Protein AF-A0A7S2W0C0-F1 (afdb_monomer)

Secondary structure (DSSP, 8-state):
-----------------------------------EE-GGG--TTEEEETTEEEE-TT---TTGGGGGGGTTSB-HHHHHHH-TTTTSGGGGGGSEEEEEESS---S--SS-HHHH--

Sequence (118 aa):
MAPNADQVRLRHRLNGIQGEVDEDEHNNDAAEHSVVRTVKELRDTEVAIEGVIYDIAEFDHPGGGNIFLFGGNDVTVQYRMIHPHHVSNRHLEKMKRVGKLSTYKSQYKFDTEFERDM

pLDDT: mean 76.08, std 21.0, range [31.75, 96.19]

Structure (mmCIF, N/CA/C/O backbone):
data_AF-A0A7S2W0C0-F1
#
_entry.id   AF-A0A7S2W0C0-F1
#
loop_
_atom_site.group_PDB
_atom_site.id
_atom_site.type_symbol
_atom_site.label_atom_id
_atom_site.label_alt_id
_atom_site.label_comp_id
_atom_site.label_asym_id
_atom_site.label_entity_id
_atom_site.label_seq_id
_atom_site.pdbx_PDB_ins_code
_atom_site.Cartn_x
_atom_site.Cartn_y
_atom_site.Cartn_z
_atom_site.occupancy
_atom_site.B_iso_or_equiv
_atom_site.auth_seq_id
_atom_site.auth_comp_id
_atom_site.auth_asym_id
_atom_site.auth_atom_id
_atom_site.pdbx_PDB_model_num
ATOM 1 N N . MET A 1 1 ? 19.560 -15.894 -58.106 1.00 43.66 1 MET A N 1
ATOM 2 C CA . MET A 1 1 ? 20.132 -15.412 -56.831 1.00 43.66 1 MET A CA 1
ATOM 3 C C . MET A 1 1 ? 20.688 -14.022 -57.075 1.00 43.66 1 MET A C 1
ATOM 5 O O . MET A 1 1 ? 21.575 -13.898 -57.907 1.00 43.66 1 MET A O 1
ATOM 9 N N . ALA A 1 2 ? 20.125 -13.000 -56.430 1.00 42.38 2 ALA A N 1
ATOM 10 C CA . ALA A 1 2 ? 20.616 -11.625 -56.486 1.00 42.38 2 ALA A CA 1
ATOM 11 C C . ALA A 1 2 ? 20.844 -11.127 -55.044 1.00 42.38 2 ALA A C 1
ATOM 13 O O . ALA A 1 2 ? 20.005 -11.418 -54.186 1.00 42.38 2 ALA A O 1
ATOM 14 N N . PRO A 1 3 ? 21.980 -10.469 -54.765 1.00 52.72 3 PRO A N 1
ATOM 15 C CA . PRO A 1 3 ? 22.384 -10.058 -53.428 1.00 52.72 3 PRO A CA 1
ATOM 16 C C . PRO A 1 3 ? 21.879 -8.648 -53.068 1.00 52.72 3 PRO A C 1
ATOM 18 O O . PRO A 1 3 ? 21.491 -7.874 -53.939 1.00 52.72 3 PRO A O 1
ATOM 21 N N . ASN A 1 4 ? 22.021 -8.332 -51.779 1.00 46.09 4 ASN A N 1
ATOM 22 C CA . ASN A 1 4 ? 22.067 -7.008 -51.144 1.00 46.09 4 ASN A CA 1
ATOM 23 C C . ASN A 1 4 ? 20.745 -6.368 -50.696 1.00 46.09 4 ASN A C 1
ATOM 25 O O . ASN A 1 4 ? 19.987 -5.770 -51.453 1.00 46.09 4 ASN A O 1
ATOM 29 N N . ALA A 1 5 ? 20.559 -6.481 -49.381 1.00 52.47 5 ALA A N 1
ATOM 30 C CA . ALA A 1 5 ? 19.639 -5.739 -48.550 1.00 52.47 5 ALA A CA 1
ATOM 31 C C . ALA A 1 5 ? 20.061 -4.269 -48.372 1.00 52.47 5 ALA A C 1
ATOM 33 O O . ALA A 1 5 ? 21.239 -3.929 -48.479 1.00 52.47 5 ALA A O 1
ATOM 34 N N . ASP A 1 6 ? 19.066 -3.476 -47.967 1.00 51.47 6 ASP A N 1
ATOM 35 C CA . ASP A 1 6 ? 19.063 -2.610 -46.778 1.00 51.47 6 ASP A CA 1
ATOM 36 C C . ASP A 1 6 ? 18.694 -1.133 -47.021 1.00 51.47 6 ASP A C 1
ATOM 38 O O . ASP A 1 6 ? 19.014 -0.539 -48.046 1.00 51.47 6 ASP A O 1
ATOM 42 N N . GLN A 1 7 ? 18.060 -0.555 -45.994 1.00 48.62 7 GLN A N 1
ATOM 43 C CA . GLN A 1 7 ? 17.714 0.861 -45.783 1.00 48.62 7 GLN A CA 1
ATOM 44 C C . GLN A 1 7 ? 16.367 1.392 -46.303 1.00 48.62 7 GLN A C 1
ATOM 46 O O . GLN A 1 7 ? 16.311 2.319 -47.105 1.00 48.62 7 GLN A O 1
ATOM 51 N N . VAL A 1 8 ? 15.254 0.940 -45.711 1.00 48.78 8 VAL A N 1
ATOM 52 C CA . VAL A 1 8 ? 14.006 1.739 -45.697 1.00 48.78 8 VAL A CA 1
ATOM 53 C C . VAL A 1 8 ? 13.341 1.690 -44.324 1.00 48.78 8 VAL A C 1
ATOM 55 O O . VAL A 1 8 ? 12.264 1.125 -44.188 1.00 48.78 8 VAL A O 1
ATOM 58 N N . ARG A 1 9 ? 13.962 2.263 -43.283 1.00 51.91 9 ARG A N 1
ATOM 59 C CA . ARG A 1 9 ? 13.267 2.619 -42.025 1.00 51.91 9 ARG A CA 1
ATOM 60 C C . ARG A 1 9 ? 13.927 3.797 -41.313 1.00 51.91 9 ARG A C 1
ATOM 62 O O . ARG A 1 9 ? 14.427 3.654 -40.205 1.00 51.91 9 ARG A O 1
ATOM 69 N N . LEU A 1 10 ? 13.906 4.979 -41.922 1.00 54.50 10 LEU A N 1
ATOM 70 C CA . LEU A 1 10 ? 14.048 6.217 -41.155 1.00 54.50 10 LEU A CA 1
ATOM 71 C C . LEU A 1 10 ? 13.459 7.391 -41.941 1.00 54.50 10 LEU A C 1
ATOM 73 O O . LEU A 1 10 ? 13.923 7.650 -43.047 1.00 54.50 10 LEU A O 1
ATOM 77 N N . ARG A 1 11 ? 12.482 8.080 -41.326 1.00 50.09 11 ARG A N 1
ATOM 78 C CA . ARG A 1 11 ? 11.608 9.193 -41.790 1.00 50.09 11 ARG A CA 1
ATOM 79 C C . ARG A 1 11 ? 10.170 8.663 -41.847 1.00 50.09 11 ARG A C 1
ATOM 81 O O . ARG A 1 11 ? 9.855 7.845 -42.690 1.00 50.09 11 ARG A O 1
ATOM 88 N N . HIS A 1 12 ? 9.285 8.963 -40.904 1.00 46.56 12 HIS A N 1
ATOM 89 C CA . HIS A 1 12 ? 8.848 10.307 -40.558 1.00 46.56 12 HIS A CA 1
ATOM 90 C C . HIS A 1 12 ? 8.377 10.380 -39.097 1.00 46.56 12 HIS A C 1
ATOM 92 O O . HIS A 1 12 ? 7.404 9.741 -38.707 1.00 46.56 12 HIS A O 1
ATOM 98 N N . ARG A 1 13 ? 9.058 11.211 -38.305 1.00 47.44 13 ARG A N 1
ATOM 99 C CA . ARG A 1 13 ? 8.449 11.942 -37.191 1.00 47.44 13 ARG A CA 1
ATOM 100 C C . ARG A 1 13 ? 8.172 13.360 -37.700 1.00 47.44 13 ARG A C 1
ATOM 102 O O . ARG A 1 13 ? 9.057 13.910 -38.349 1.00 47.44 13 ARG A O 1
ATOM 109 N N . LEU A 1 14 ? 7.009 13.901 -37.324 1.00 45.41 14 LEU A N 1
ATOM 110 C CA . LEU A 1 14 ? 6.579 15.314 -37.302 1.00 45.41 14 LEU A CA 1
ATOM 111 C C . LEU A 1 14 ? 5.502 15.757 -38.320 1.00 45.41 14 LEU A C 1
ATOM 113 O O . LEU A 1 14 ? 5.759 15.893 -39.512 1.00 45.41 14 LEU A O 1
ATOM 117 N N . ASN A 1 15 ? 4.356 16.111 -37.715 1.00 39.34 15 ASN A N 1
ATOM 118 C CA . ASN A 1 15 ? 3.372 17.152 -38.053 1.00 39.34 15 ASN A CA 1
ATOM 119 C C . ASN A 1 15 ? 2.118 16.783 -38.867 1.00 39.34 15 ASN A C 1
ATOM 121 O O . ASN A 1 15 ? 2.144 16.712 -40.090 1.00 39.34 15 ASN A O 1
ATOM 125 N N . GLY A 1 16 ? 0.983 16.722 -38.157 1.00 33.88 16 GLY A N 1
ATOM 126 C CA . GLY A 1 16 ? -0.376 16.842 -38.694 1.00 33.88 16 GLY A CA 1
ATOM 127 C C . GLY A 1 16 ? -1.406 16.858 -37.557 1.00 33.88 16 GLY A C 1
ATOM 128 O O . GLY A 1 16 ? -1.476 15.908 -36.789 1.00 33.88 16 GLY A O 1
ATOM 129 N N . ILE A 1 17 ? -2.141 17.961 -37.417 1.00 41.81 17 ILE A N 1
ATOM 130 C CA . ILE A 1 17 ? -3.144 18.261 -36.382 1.00 41.81 17 ILE A CA 1
ATOM 131 C C . ILE A 1 17 ? -4.564 18.105 -36.986 1.00 41.81 17 ILE A C 1
ATOM 133 O O . ILE A 1 17 ? -4.755 18.525 -38.123 1.00 41.81 17 ILE A O 1
ATOM 137 N N . GLN A 1 18 ? -5.518 17.619 -36.163 1.00 38.16 18 GLN A N 1
ATOM 138 C CA . GLN A 1 18 ? -7.005 17.756 -36.181 1.00 38.16 18 GLN A CA 1
ATOM 139 C C . GLN A 1 18 ? -7.933 16.818 -37.004 1.00 38.16 18 GLN A C 1
ATOM 141 O O . GLN A 1 18 ? -7.755 16.630 -38.202 1.00 38.16 18 GLN A O 1
ATOM 146 N N . GLY A 1 19 ? -8.995 16.357 -36.303 1.00 31.75 19 GLY A N 1
ATOM 147 C CA . GLY A 1 19 ? -10.233 15.674 -36.755 1.00 31.75 19 GLY A CA 1
ATOM 148 C C . GLY A 1 19 ? -10.474 14.341 -36.011 1.00 31.75 19 GLY A C 1
ATOM 149 O O . GLY A 1 19 ? -9.738 13.402 -36.281 1.00 31.75 19 GLY A O 1
ATOM 150 N N . GLU A 1 20 ? -11.241 14.284 -34.901 1.00 34.47 20 GLU A N 1
ATOM 151 C CA . GLU A 1 20 ? -12.679 13.875 -34.812 1.00 34.47 20 GLU A CA 1
ATOM 152 C C . GLU A 1 20 ? -12.935 12.449 -35.361 1.00 34.47 20 GLU A C 1
ATOM 154 O O . GLU A 1 20 ? -12.570 12.192 -36.499 1.00 34.47 20 GLU A O 1
ATOM 159 N N . VAL A 1 21 ? -13.529 11.444 -34.701 1.00 39.34 21 VAL A N 1
ATOM 160 C CA . VAL A 1 21 ? -14.361 11.232 -33.495 1.00 39.34 21 VAL A CA 1
ATOM 161 C C . VAL A 1 21 ? -14.150 9.747 -33.118 1.00 39.34 21 VAL A C 1
ATOM 163 O O . VAL A 1 21 ? -13.879 8.959 -34.017 1.00 39.34 21 VAL A O 1
ATOM 166 N N . ASP A 1 22 ? -14.246 9.357 -31.848 1.00 33.91 22 ASP A N 1
ATOM 167 C CA . ASP A 1 22 ? -15.039 8.181 -31.447 1.00 33.91 22 ASP A CA 1
ATOM 168 C C . ASP A 1 22 ? -15.066 8.084 -29.919 1.00 33.91 22 ASP A C 1
ATOM 170 O O . ASP A 1 22 ? -14.047 8.063 -29.223 1.00 33.91 22 ASP A O 1
ATOM 174 N N . GLU A 1 23 ? -16.294 8.144 -29.429 1.00 42.59 23 GLU A N 1
ATOM 175 C CA . GLU A 1 23 ? -16.710 8.062 -28.046 1.00 42.59 23 GLU A CA 1
ATOM 176 C C . GLU A 1 23 ? -16.488 6.632 -27.550 1.00 42.59 23 GLU A C 1
ATOM 178 O O . GLU A 1 23 ? -17.171 5.715 -27.988 1.00 42.59 23 GLU A O 1
ATOM 183 N N . ASP A 1 24 ? -15.577 6.448 -26.599 1.00 37.25 24 ASP A N 1
ATOM 184 C CA . ASP A 1 24 ? -15.641 5.312 -25.683 1.00 37.25 24 ASP A CA 1
ATOM 185 C C . ASP A 1 24 ? -15.715 5.858 -24.258 1.00 37.25 24 ASP A C 1
ATOM 187 O O . ASP A 1 24 ? -14.750 5.899 -23.487 1.00 37.25 24 ASP A O 1
ATOM 191 N N . GLU A 1 25 ? -16.926 6.301 -23.918 1.00 44.06 25 GLU A N 1
ATOM 192 C CA . GLU A 1 25 ? -17.415 6.278 -22.551 1.00 44.06 25 GLU A CA 1
ATOM 193 C C . GLU A 1 25 ? -17.301 4.841 -22.024 1.00 44.06 25 GLU A C 1
ATOM 195 O O . GLU A 1 25 ? -18.146 3.990 -22.275 1.00 44.06 25 GLU A O 1
ATOM 200 N N . HIS A 1 26 ? -16.263 4.562 -21.242 1.00 41.16 26 HIS A N 1
ATOM 201 C CA . HIS A 1 26 ? -16.369 3.571 -20.173 1.00 41.16 26 HIS A CA 1
ATOM 202 C C . HIS A 1 26 ? -16.377 4.303 -18.843 1.00 41.16 26 HIS A C 1
ATOM 204 O O . HIS A 1 26 ? -15.476 4.220 -18.007 1.00 41.16 26 HIS A O 1
ATOM 210 N N . ASN A 1 27 ? -17.471 5.041 -18.687 1.00 46.28 27 ASN A N 1
ATOM 211 C CA . ASN A 1 27 ? -18.014 5.419 -17.407 1.00 46.28 27 ASN A CA 1
ATOM 212 C C . ASN A 1 27 ? -18.530 4.141 -16.727 1.00 46.28 27 ASN A C 1
ATOM 214 O O . ASN A 1 27 ? -19.703 3.797 -16.826 1.00 46.28 27 ASN A O 1
ATOM 218 N N . ASN A 1 28 ? -17.639 3.407 -16.060 1.00 43.22 28 ASN A N 1
ATOM 219 C CA . ASN A 1 28 ? -18.069 2.496 -15.009 1.00 43.22 28 ASN A CA 1
ATOM 220 C C . ASN A 1 28 ? -18.049 3.264 -13.692 1.00 43.22 28 ASN A C 1
ATOM 222 O O . ASN A 1 28 ? -17.117 3.178 -12.891 1.00 43.22 28 ASN A O 1
ATOM 226 N N . ASP A 1 29 ? -19.138 4.006 -13.501 1.00 49.03 29 ASP A N 1
ATOM 227 C CA . ASP A 1 29 ? -19.740 4.228 -12.197 1.00 49.03 29 ASP A CA 1
ATOM 228 C C . ASP A 1 29 ? -19.924 2.870 -11.502 1.00 49.03 29 ASP A C 1
ATOM 230 O O . ASP A 1 29 ? -20.943 2.190 -11.615 1.00 49.03 29 ASP A O 1
ATOM 234 N N . ALA A 1 30 ? -18.916 2.476 -10.740 1.00 39.00 30 ALA A N 1
ATOM 235 C CA . ALA A 1 30 ? -19.139 1.739 -9.519 1.00 39.00 30 ALA A CA 1
ATOM 236 C C . ALA A 1 30 ? -18.677 2.669 -8.406 1.00 39.00 30 ALA A C 1
ATOM 238 O O . ALA A 1 30 ? -17.483 2.824 -8.147 1.00 39.00 30 ALA A O 1
ATOM 239 N N . ALA A 1 31 ? -19.640 3.320 -7.759 1.00 46.59 31 ALA A N 1
ATOM 240 C CA . ALA A 1 31 ? -19.477 3.873 -6.429 1.00 46.59 31 ALA A CA 1
ATOM 241 C C . ALA A 1 31 ? -19.115 2.723 -5.466 1.00 46.59 31 ALA A C 1
ATOM 243 O O . ALA A 1 31 ? -19.938 2.249 -4.687 1.00 46.59 31 ALA A O 1
ATOM 244 N N . GLU A 1 32 ? -17.888 2.212 -5.559 1.00 52.28 32 GLU A N 1
ATOM 245 C CA . GLU A 1 32 ? -17.345 1.230 -4.639 1.00 52.28 32 GLU A CA 1
ATOM 246 C C . GLU A 1 32 ? -17.137 1.949 -3.318 1.00 52.28 32 GLU A C 1
ATOM 248 O O . GLU A 1 32 ? -16.250 2.796 -3.189 1.00 52.28 32 GLU A O 1
ATOM 253 N N . HIS A 1 33 ? -18.045 1.656 -2.385 1.00 51.88 33 HIS A N 1
ATOM 254 C CA . HIS A 1 33 ? -18.055 2.047 -0.983 1.00 51.88 33 HIS A CA 1
ATOM 255 C C . HIS A 1 33 ? -16.748 2.714 -0.557 1.00 51.88 33 HIS A C 1
ATOM 257 O O . HIS A 1 33 ? -15.748 2.043 -0.293 1.00 51.88 33 HIS A O 1
ATOM 263 N N . SER A 1 34 ? -16.757 4.046 -0.483 1.00 64.94 34 SER A N 1
ATOM 264 C CA . SER A 1 34 ? -15.649 4.829 0.055 1.00 64.94 34 SER A CA 1
ATOM 265 C C . SER A 1 34 ? 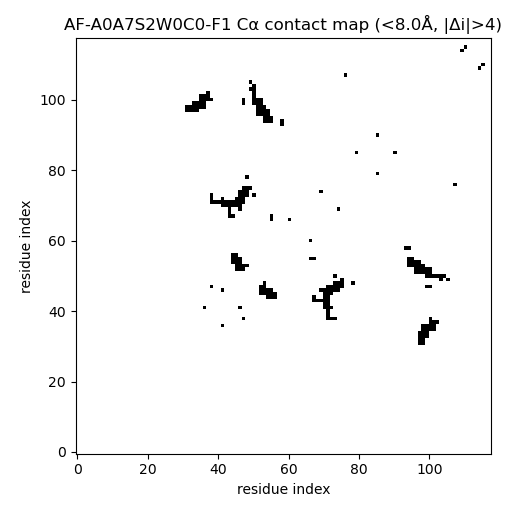-15.585 4.621 1.569 1.00 64.94 34 SER A C 1
ATOM 267 O O . SER A 1 34 ? -15.830 5.538 2.352 1.00 64.94 34 SER A O 1
ATOM 269 N N . VAL A 1 35 ? -15.333 3.381 1.992 1.00 86.38 35 VAL A N 1
ATOM 270 C CA . VAL A 1 35 ? -15.096 3.025 3.379 1.00 86.38 35 VAL A CA 1
ATOM 271 C C . VAL A 1 35 ? -13.755 3.637 3.722 1.00 86.38 35 VAL A C 1
ATOM 273 O O . VAL A 1 35 ? -12.696 3.211 3.250 1.00 86.38 35 VAL A O 1
ATOM 276 N N . VAL A 1 36 ? -13.837 4.707 4.493 1.00 90.00 36 VAL A N 1
ATOM 277 C CA . VAL A 1 36 ? -12.682 5.385 5.041 1.00 90.00 36 VAL A CA 1
ATOM 278 C C . VAL A 1 36 ? -12.289 4.641 6.311 1.00 90.00 36 VAL A C 1
ATOM 280 O O . VAL A 1 36 ? -13.106 4.515 7.221 1.00 90.00 36 VAL A O 1
ATOM 283 N N . ARG A 1 37 ? -11.060 4.125 6.359 1.00 93.06 37 ARG A N 1
ATOM 284 C CA . ARG A 1 37 ? -10.544 3.341 7.492 1.00 93.06 37 ARG A CA 1
ATOM 285 C C . ARG A 1 37 ? -9.212 3.881 7.984 1.00 93.06 37 ARG A C 1
ATOM 287 O O . ARG A 1 37 ? -8.528 4.630 7.295 1.00 93.06 37 ARG A O 1
ATOM 294 N N . THR A 1 38 ? -8.828 3.508 9.189 1.00 92.44 38 THR A N 1
ATOM 295 C CA . THR A 1 38 ? -7.485 3.721 9.724 1.00 92.44 38 THR A CA 1
ATOM 296 C C . THR A 1 38 ? -6.615 2.491 9.473 1.00 92.44 38 THR A C 1
ATOM 298 O O . THR A 1 38 ? -7.120 1.393 9.259 1.00 92.44 38 THR A O 1
ATOM 301 N N . VAL A 1 39 ? -5.290 2.649 9.541 1.00 89.56 39 VAL A N 1
ATOM 302 C CA . VAL A 1 39 ? -4.344 1.527 9.367 1.00 89.56 39 VAL A CA 1
ATOM 303 C C . VAL A 1 39 ? -4.608 0.402 10.378 1.00 89.56 39 VAL A C 1
ATOM 305 O O . VAL A 1 39 ? -4.483 -0.766 10.050 1.00 89.56 39 VAL A O 1
ATOM 308 N N . LYS A 1 40 ? -5.055 0.743 11.593 1.00 91.44 40 LYS A N 1
ATOM 309 C CA . LYS A 1 40 ? -5.369 -0.234 12.650 1.00 91.44 40 LYS A CA 1
ATOM 310 C C . LYS A 1 40 ? -6.587 -1.112 12.346 1.00 91.44 40 LYS A C 1
ATOM 312 O O . LYS A 1 40 ? -6.790 -2.107 13.029 1.00 91.44 40 LYS A O 1
ATOM 317 N N . GLU A 1 41 ? -7.412 -0.718 11.381 1.00 92.69 41 GLU A N 1
ATOM 318 C CA . GLU A 1 41 ? -8.636 -1.421 10.979 1.00 92.69 41 GLU A CA 1
ATOM 319 C C . GLU A 1 41 ? -8.431 -2.260 9.707 1.00 92.69 41 GLU A C 1
ATOM 321 O O . GLU A 1 41 ? -9.396 -2.787 9.148 1.00 92.69 41 GLU A O 1
ATOM 326 N N . LEU A 1 42 ? -7.190 -2.356 9.219 1.00 93.81 42 LEU A N 1
ATOM 327 C CA . LEU A 1 42 ? -6.835 -3.214 8.097 1.00 93.81 42 LEU A CA 1
ATOM 328 C C . LEU A 1 42 ? -6.770 -4.674 8.546 1.00 93.81 42 LEU A C 1
ATOM 330 O O . LEU A 1 42 ? -6.261 -4.991 9.620 1.00 93.81 42 LEU A O 1
ATOM 334 N N . ARG A 1 43 ? -7.282 -5.565 7.699 1.00 94.88 43 ARG A N 1
ATOM 335 C CA . ARG A 1 43 ? -7.179 -7.017 7.882 1.00 94.88 43 ARG A CA 1
ATOM 336 C C . ARG A 1 43 ? -5.799 -7.517 7.442 1.00 94.88 43 ARG A C 1
ATOM 338 O O . ARG A 1 43 ? -5.152 -6.890 6.609 1.00 94.88 43 ARG A O 1
ATOM 345 N N . ASP A 1 44 ? -5.408 -8.709 7.889 1.00 94.62 44 ASP A N 1
ATOM 346 C CA . ASP A 1 44 ? -4.164 -9.380 7.457 1.00 94.62 44 ASP A CA 1
ATOM 347 C C . ASP A 1 44 ? -4.139 -9.711 5.951 1.00 94.62 44 ASP A C 1
ATOM 349 O O . ASP A 1 44 ? -3.104 -10.040 5.381 1.00 94.62 44 ASP A O 1
ATOM 353 N N . THR A 1 45 ? -5.285 -9.626 5.277 1.00 95.31 45 THR A N 1
ATOM 354 C CA . THR A 1 45 ? -5.393 -9.780 3.822 1.00 95.31 45 THR A CA 1
ATOM 355 C C . THR A 1 45 ? -5.557 -8.447 3.101 1.00 95.31 45 THR A C 1
ATOM 357 O O . THR A 1 45 ? -5.878 -8.429 1.919 1.00 95.31 45 THR A O 1
ATOM 360 N N . GLU A 1 46 ? -5.374 -7.319 3.783 1.00 96.19 46 GLU A N 1
ATOM 361 C CA . GLU A 1 46 ? -5.481 -5.986 3.202 1.00 96.19 46 GLU A CA 1
ATOM 362 C C . GLU A 1 46 ? -4.176 -5.222 3.368 1.00 96.19 46 GLU A C 1
ATOM 364 O O . GLU A 1 46 ? -3.511 -5.299 4.399 1.00 96.19 46 GLU A O 1
ATOM 369 N N . VAL A 1 47 ? -3.834 -4.430 2.360 1.00 95.50 47 VAL A N 1
ATOM 370 C CA . VAL A 1 47 ? -2.672 -3.544 2.391 1.00 95.50 47 VAL A CA 1
ATOM 371 C C . VAL A 1 47 ? -3.071 -2.154 1.933 1.00 95.50 47 VAL A C 1
ATOM 373 O O . VAL A 1 47 ? -3.938 -1.995 1.070 1.00 95.50 47 VAL A O 1
ATOM 376 N N . ALA A 1 48 ? -2.435 -1.132 2.496 1.00 95.12 48 ALA A N 1
ATOM 377 C CA . ALA A 1 48 ? -2.584 0.233 2.016 1.00 95.12 48 ALA A CA 1
ATOM 378 C C . ALA A 1 48 ? -1.378 0.641 1.166 1.00 95.12 48 ALA A C 1
ATOM 380 O O . ALA A 1 48 ? -0.229 0.462 1.563 1.00 95.12 48 ALA A O 1
ATOM 381 N N . ILE A 1 49 ? -1.653 1.196 -0.012 1.00 93.62 49 ILE A N 1
ATOM 382 C CA . ILE A 1 49 ? -0.655 1.741 -0.933 1.00 93.62 49 ILE A CA 1
ATOM 383 C C . ILE A 1 49 ? -1.156 3.115 -1.367 1.00 9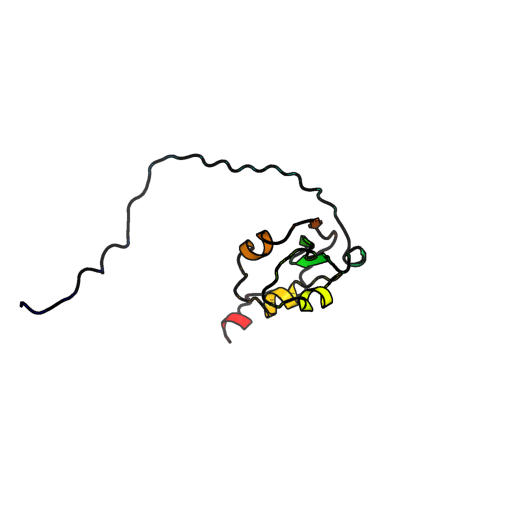3.62 49 ILE A C 1
ATOM 385 O O . ILE A 1 49 ? -2.252 3.243 -1.913 1.00 93.62 49 ILE A O 1
ATOM 389 N N . GLU A 1 50 ? -0.373 4.152 -1.077 1.00 91.38 50 GLU A N 1
ATOM 390 C CA . GLU A 1 50 ? -0.684 5.553 -1.394 1.00 91.38 50 GLU A CA 1
ATOM 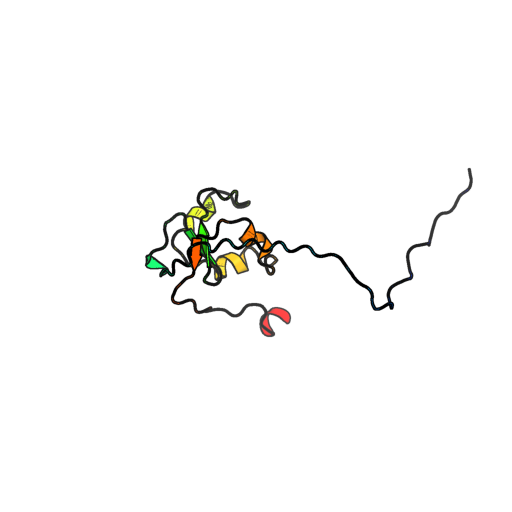391 C C . GLU A 1 50 ? -2.039 6.016 -0.843 1.00 91.38 50 GLU A C 1
ATOM 393 O O . GLU A 1 50 ? -2.788 6.763 -1.473 1.00 91.38 50 GLU A O 1
ATOM 398 N N . GLY A 1 51 ? -2.382 5.533 0.353 1.00 92.19 51 GLY A N 1
ATOM 399 C CA . GLY A 1 51 ? -3.646 5.850 1.012 1.00 92.19 51 GLY A CA 1
ATOM 400 C C . GLY A 1 51 ? -4.864 5.124 0.435 1.00 92.19 51 GLY A C 1
ATOM 401 O O . GLY A 1 51 ? -5.979 5.368 0.896 1.00 92.19 51 GLY A O 1
ATOM 402 N N . VAL A 1 52 ? -4.691 4.224 -0.534 1.00 93.81 52 VAL A N 1
ATOM 403 C CA . VAL A 1 52 ? -5.752 3.356 -1.060 1.00 93.81 52 VAL A CA 1
ATOM 404 C C . VAL A 1 52 ? -5.592 1.960 -0.474 1.00 93.81 52 VAL A C 1
ATOM 406 O O . VAL A 1 52 ? -4.480 1.450 -0.384 1.00 93.81 52 VAL A O 1
ATOM 409 N N . ILE A 1 53 ? -6.702 1.352 -0.063 1.00 95.25 53 ILE A N 1
ATOM 410 C CA . ILE A 1 53 ? -6.718 0.021 0.543 1.00 95.25 53 ILE A CA 1
ATOM 411 C C . ILE A 1 53 ? -7.054 -1.006 -0.535 1.00 95.25 53 ILE A C 1
ATOM 413 O O . ILE A 1 53 ? -8.060 -0.863 -1.240 1.00 95.25 53 ILE A O 1
ATOM 417 N N . TYR A 1 54 ? -6.232 -2.046 -0.617 1.00 95.19 54 TYR A N 1
ATOM 418 C CA . TYR A 1 54 ? -6.363 -3.154 -1.552 1.00 95.19 54 TYR A CA 1
ATOM 419 C C . TYR A 1 54 ? -6.492 -4.473 -0.791 1.00 95.19 54 TYR A C 1
ATOM 421 O O . TYR A 1 54 ? -5.789 -4.690 0.195 1.00 95.19 54 TYR A O 1
ATOM 429 N N . ASP A 1 55 ? -7.383 -5.346 -1.253 1.00 95.44 55 ASP A N 1
ATOM 430 C CA . ASP A 1 55 ? -7.498 -6.723 -0.770 1.00 95.44 55 ASP A CA 1
ATOM 431 C C . ASP A 1 55 ? -6.576 -7.627 -1.595 1.00 95.44 55 ASP A C 1
ATOM 433 O O . ASP A 1 55 ? -6.627 -7.626 -2.829 1.00 95.44 55 ASP A O 1
ATOM 437 N N . ILE A 1 56 ? -5.721 -8.373 -0.902 1.00 95.06 56 ILE A N 1
ATOM 438 C CA . ILE A 1 56 ? -4.718 -9.272 -1.478 1.00 95.06 56 ILE A CA 1
ATOM 439 C C . ILE A 1 56 ? -5.061 -10.751 -1.275 1.00 95.06 56 ILE A C 1
ATOM 441 O O . ILE A 1 56 ? -4.283 -11.600 -1.699 1.00 95.06 56 ILE A O 1
ATOM 445 N N . ALA A 1 57 ? -6.204 -11.085 -0.661 1.00 94.19 57 ALA A N 1
ATOM 446 C CA . ALA A 1 57 ? -6.586 -12.470 -0.358 1.00 94.19 57 ALA A CA 1
ATOM 447 C C . ALA A 1 57 ? -6.567 -13.394 -1.590 1.00 94.19 57 ALA A C 1
ATOM 449 O O . ALA A 1 57 ? -6.067 -14.513 -1.524 1.00 94.19 57 ALA A O 1
ATOM 450 N N . GLU A 1 58 ? -7.099 -12.906 -2.711 1.00 92.50 58 GLU A N 1
ATOM 451 C CA . GLU A 1 58 ? -7.228 -13.650 -3.973 1.00 92.50 58 GLU A CA 1
ATOM 452 C C . GLU A 1 58 ? -6.263 -13.134 -5.053 1.00 92.50 58 GLU A C 1
ATOM 454 O O . GLU A 1 58 ? -6.384 -13.478 -6.229 1.00 92.50 58 GLU A O 1
ATOM 459 N N . PHE A 1 59 ? -5.310 -12.276 -4.678 1.00 92.31 59 PHE A N 1
ATOM 460 C CA . PHE A 1 59 ? -4.394 -11.679 -5.637 1.00 92.31 59 PHE A CA 1
ATOM 461 C C . PHE A 1 59 ? -3.219 -12.613 -5.945 1.00 92.31 59 PHE A C 1
ATOM 463 O O . PHE A 1 59 ? -2.413 -12.931 -5.070 1.00 92.31 59 PHE A O 1
ATOM 470 N N . ASP A 1 60 ? -3.089 -13.008 -7.214 1.00 92.50 60 ASP A N 1
ATOM 471 C CA . ASP A 1 60 ? -1.969 -13.820 -7.698 1.00 92.50 60 ASP A CA 1
ATOM 472 C C . ASP A 1 60 ? -0.707 -12.960 -7.883 1.00 92.50 60 ASP A C 1
ATOM 474 O O . ASP A 1 60 ? -0.414 -12.425 -8.958 1.00 92.50 60 ASP A O 1
ATOM 478 N N . HIS A 1 61 ? 0.016 -12.747 -6.783 1.00 91.31 61 HIS A N 1
ATOM 479 C CA . HIS A 1 61 ? 1.201 -11.899 -6.766 1.00 91.31 61 HIS A CA 1
ATOM 480 C C . HIS A 1 61 ? 2.464 -12.655 -7.229 1.00 91.31 61 HIS A C 1
ATOM 482 O O . HIS A 1 61 ? 2.796 -13.694 -6.654 1.00 91.31 61 HIS A O 1
ATOM 488 N N . PRO A 1 62 ? 3.275 -12.095 -8.157 1.00 91.94 62 PRO A N 1
ATOM 489 C CA . PRO A 1 62 ? 4.489 -12.750 -8.672 1.00 91.94 62 PRO A CA 1
ATOM 490 C C . PRO A 1 62 ? 5.550 -13.107 -7.618 1.00 91.94 62 PRO A C 1
ATOM 492 O O . PRO A 1 62 ? 6.323 -14.041 -7.797 1.00 91.94 62 PRO A O 1
ATOM 495 N N . GLY A 1 63 ? 5.598 -12.370 -6.507 1.00 88.69 63 GLY A N 1
ATOM 496 C CA . GLY A 1 63 ? 6.448 -12.664 -5.342 1.00 88.69 63 GLY A CA 1
ATOM 497 C C . GLY A 1 63 ? 5.904 -13.751 -4.400 1.00 88.69 63 GLY A C 1
ATOM 498 O O . GLY A 1 63 ? 6.476 -13.965 -3.331 1.00 88.69 63 GLY A O 1
ATOM 499 N N . GLY A 1 64 ? 4.799 -14.409 -4.764 1.00 92.88 64 GLY A N 1
ATOM 500 C CA . GLY A 1 64 ? 4.164 -15.483 -4.002 1.00 92.88 64 GLY A CA 1
ATOM 501 C C . GLY A 1 64 ? 3.496 -15.024 -2.703 1.00 92.88 64 GLY A C 1
ATOM 502 O O . GLY A 1 64 ? 3.299 -13.834 -2.462 1.00 92.88 64 GLY A O 1
ATOM 503 N N . GLY A 1 65 ? 3.183 -15.989 -1.831 1.00 91.81 65 GLY A N 1
ATOM 504 C CA . GLY A 1 65 ? 2.447 -15.772 -0.575 1.00 91.81 65 GLY A CA 1
ATOM 505 C C . GLY A 1 65 ? 3.176 -14.952 0.497 1.00 91.81 65 GLY A C 1
ATOM 506 O O . GLY A 1 65 ? 2.591 -14.631 1.527 1.00 91.81 65 GLY A O 1
ATOM 507 N N . ASN A 1 66 ? 4.429 -14.551 0.266 1.00 90.56 66 ASN A N 1
ATOM 508 C CA . ASN A 1 66 ? 5.161 -13.678 1.189 1.00 90.56 66 ASN A CA 1
ATOM 509 C C . ASN A 1 66 ? 4.511 -12.292 1.330 1.00 90.56 66 ASN A C 1
ATOM 511 O O . ASN A 1 66 ? 4.784 -11.586 2.297 1.00 90.56 66 ASN A O 1
ATOM 515 N N . ILE A 1 67 ? 3.626 -11.911 0.403 1.00 93.25 67 ILE A N 1
ATOM 516 C CA . ILE A 1 67 ? 2.862 -10.666 0.501 1.00 93.25 67 ILE A CA 1
ATOM 517 C C . I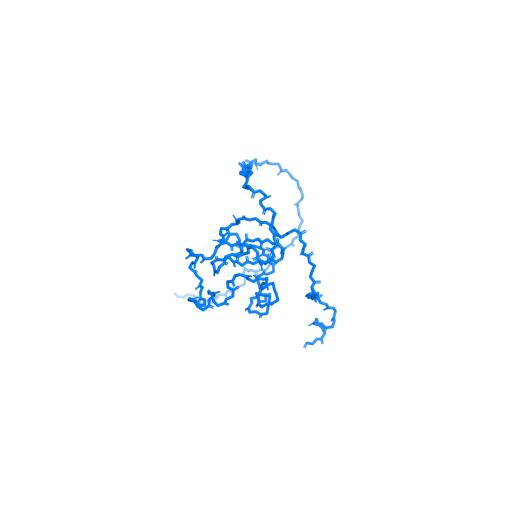LE A 1 67 ? 1.964 -10.595 1.736 1.00 93.25 67 ILE A C 1
ATOM 519 O O . ILE A 1 67 ? 1.741 -9.502 2.246 1.00 93.25 67 ILE A O 1
ATOM 523 N N . PHE A 1 68 ? 1.493 -11.734 2.255 1.00 93.69 68 PHE A N 1
ATOM 524 C CA . PHE A 1 68 ? 0.604 -11.760 3.418 1.00 93.69 68 PHE A CA 1
ATOM 525 C C . PHE A 1 68 ? 1.310 -11.311 4.702 1.00 93.69 68 PHE A C 1
ATOM 527 O O . PHE A 1 68 ? 0.654 -10.841 5.623 1.00 93.69 68 PHE A O 1
ATOM 534 N N . LEU A 1 69 ? 2.649 -11.354 4.746 1.00 93.69 69 LEU A N 1
ATOM 535 C CA . LEU A 1 69 ? 3.426 -10.780 5.851 1.00 93.69 69 LEU A CA 1
ATOM 536 C C . LEU A 1 69 ? 3.227 -9.261 5.976 1.00 93.69 69 LEU A C 1
ATOM 538 O O . LEU A 1 69 ? 3.399 -8.692 7.050 1.00 93.69 69 LEU A O 1
ATOM 542 N N . PHE A 1 70 ? 2.881 -8.606 4.870 1.00 94.69 70 PHE A N 1
ATOM 543 C CA . PHE A 1 70 ? 2.644 -7.170 4.807 1.00 94.69 70 PHE A CA 1
ATOM 544 C C . PHE A 1 70 ? 1.182 -6.791 5.061 1.00 94.69 70 PHE A C 1
ATOM 546 O O . PHE A 1 70 ? 0.866 -5.602 5.107 1.00 94.69 70 PHE A O 1
ATOM 553 N N . GLY A 1 71 ? 0.309 -7.780 5.262 1.00 95.12 71 GLY A N 1
ATOM 554 C CA . GLY A 1 71 ? -1.084 -7.588 5.633 1.00 95.12 71 GLY A CA 1
ATOM 555 C C . GLY A 1 71 ? -1.262 -6.689 6.852 1.00 95.12 71 GLY A C 1
ATOM 556 O O . GLY A 1 71 ? -0.428 -6.675 7.756 1.00 95.12 71 GLY A O 1
ATOM 557 N N . GLY A 1 72 ? -2.337 -5.908 6.866 1.00 95.44 72 GLY A N 1
ATOM 558 C CA . GLY A 1 72 ? -2.670 -5.002 7.962 1.00 95.44 72 GLY A CA 1
ATOM 559 C C . GLY A 1 72 ? -1.870 -3.694 7.980 1.00 95.44 72 GLY A C 1
ATOM 560 O O . GLY A 1 72 ? -2.048 -2.890 8.893 1.00 95.44 72 GLY A O 1
ATOM 561 N N . ASN A 1 73 ? -0.989 -3.450 7.002 1.00 95.00 73 ASN A N 1
ATOM 562 C CA . ASN A 1 73 ? -0.051 -2.323 7.028 1.00 95.00 73 ASN A CA 1
ATOM 563 C C . ASN A 1 73 ? -0.195 -1.369 5.832 1.00 95.00 73 ASN A C 1
ATOM 565 O O . ASN A 1 73 ? -0.683 -1.727 4.758 1.00 95.00 73 ASN A O 1
ATOM 569 N N . ASP A 1 74 ? 0.299 -0.139 6.016 1.00 94.56 74 ASP A N 1
ATOM 570 C CA . ASP A 1 74 ? 0.667 0.741 4.903 1.00 94.56 74 ASP A CA 1
ATOM 571 C C . ASP A 1 74 ? 2.050 0.335 4.397 1.00 94.56 74 ASP A C 1
ATOM 573 O O . ASP A 1 74 ? 3.049 0.436 5.112 1.00 94.56 74 ASP A O 1
ATOM 577 N N . VAL A 1 75 ? 2.082 -0.152 3.163 1.00 94.19 75 VAL A N 1
ATOM 578 C CA . VAL A 1 75 ? 3.271 -0.719 2.523 1.00 94.19 75 VAL A CA 1
ATOM 579 C C . VAL A 1 75 ? 3.731 0.130 1.350 1.00 94.19 75 VAL A C 1
ATOM 581 O O . VAL A 1 75 ? 4.468 -0.348 0.491 1.00 94.19 75 VAL A O 1
ATOM 584 N N . THR A 1 76 ? 3.319 1.401 1.297 1.00 92.50 76 THR A N 1
ATOM 585 C CA . THR A 1 76 ? 3.660 2.319 0.202 1.00 92.50 76 THR A CA 1
ATOM 586 C C . THR A 1 76 ? 5.164 2.343 -0.075 1.00 92.50 76 THR A C 1
ATOM 588 O O . THR A 1 76 ? 5.583 2.263 -1.228 1.00 92.50 76 THR A O 1
ATOM 591 N N . VAL A 1 77 ? 5.989 2.414 0.974 1.00 90.88 77 VAL A N 1
ATOM 592 C CA . VAL A 1 77 ? 7.449 2.494 0.822 1.00 90.88 77 VAL A CA 1
ATOM 593 C C . VAL A 1 77 ? 8.021 1.181 0.302 1.00 90.88 77 VAL A C 1
ATOM 595 O O . VAL A 1 77 ? 8.751 1.177 -0.684 1.00 90.88 77 VAL A O 1
ATOM 598 N N . GLN A 1 78 ? 7.647 0.059 0.913 1.00 91.81 78 GLN A N 1
ATOM 599 C CA . GLN A 1 78 ? 8.097 -1.275 0.522 1.00 91.81 78 GLN A CA 1
ATOM 600 C C . GLN A 1 78 ? 7.677 -1.590 -0.916 1.00 91.81 78 GLN A C 1
ATOM 602 O O . GLN A 1 78 ? 8.481 -2.089 -1.702 1.00 91.81 78 GLN A O 1
ATOM 607 N N . TYR A 1 79 ? 6.444 -1.235 -1.282 1.00 91.94 79 TYR A N 1
ATOM 608 C CA . TYR A 1 79 ? 5.930 -1.385 -2.635 1.00 91.94 79 TYR A CA 1
ATOM 609 C C . TYR A 1 79 ? 6.777 -0.602 -3.639 1.00 91.94 79 TYR A C 1
ATOM 611 O O . TYR A 1 79 ? 7.213 -1.181 -4.631 1.00 91.94 79 TYR A O 1
ATOM 619 N N . ARG A 1 80 ? 7.057 0.677 -3.361 1.00 88.25 80 ARG A N 1
ATOM 620 C CA . ARG A 1 80 ? 7.872 1.548 -4.222 1.00 88.25 80 ARG A CA 1
ATOM 621 C C . ARG A 1 80 ? 9.330 1.081 -4.327 1.00 88.25 80 ARG A C 1
ATOM 623 O O . ARG A 1 80 ? 9.905 1.182 -5.405 1.00 88.25 80 ARG A O 1
ATOM 630 N N . MET A 1 81 ? 9.905 0.524 -3.258 1.00 89.06 81 MET A N 1
ATOM 631 C CA . MET A 1 81 ? 11.268 -0.029 -3.261 1.00 89.06 81 MET A CA 1
ATOM 632 C C . MET A 1 81 ? 11.392 -1.315 -4.087 1.00 89.06 81 MET A C 1
ATOM 634 O O . MET A 1 81 ? 12.368 -1.489 -4.810 1.00 89.06 81 MET A O 1
ATOM 638 N N . ILE A 1 82 ? 10.424 -2.229 -3.970 1.00 90.50 82 ILE A N 1
ATOM 639 C CA . ILE A 1 82 ? 10.453 -3.526 -4.669 1.00 90.50 82 ILE A CA 1
ATOM 640 C C . ILE A 1 82 ? 9.998 -3.373 -6.127 1.00 90.50 82 ILE A C 1
ATOM 642 O O . ILE A 1 82 ? 10.477 -4.087 -7.006 1.00 90.50 82 ILE A O 1
ATOM 646 N N . HIS A 1 83 ? 9.103 -2.419 -6.397 1.00 89.50 83 HIS A N 1
ATOM 647 C CA . HIS A 1 83 ? 8.505 -2.195 -7.710 1.00 89.50 83 HIS A CA 1
ATOM 648 C C . HIS A 1 83 ? 8.776 -0.776 -8.241 1.00 89.50 83 HIS A C 1
ATOM 650 O O . HIS A 1 83 ? 7.834 -0.010 -8.472 1.00 89.50 83 HIS A O 1
ATOM 656 N N . PRO A 1 84 ? 10.043 -0.410 -8.507 1.00 82.88 84 PRO A N 1
ATOM 657 C CA . PRO A 1 84 ? 10.402 0.947 -8.926 1.00 82.88 84 PRO A CA 1
ATOM 658 C C . PRO A 1 84 ? 9.739 1.364 -10.248 1.00 82.88 84 PRO A C 1
ATOM 660 O O . PRO A 1 84 ? 9.476 2.539 -10.476 1.00 82.88 84 PRO A O 1
ATOM 663 N N . HIS A 1 85 ? 9.403 0.405 -11.116 1.00 84.38 85 HIS A N 1
ATOM 664 C CA . HIS A 1 85 ? 8.762 0.673 -12.408 1.00 84.38 85 HIS A CA 1
ATOM 665 C C . HIS A 1 85 ? 7.228 0.705 -12.355 1.00 84.38 85 HIS A C 1
ATOM 667 O O . HIS A 1 85 ? 6.583 0.984 -13.368 1.00 84.38 85 HIS A O 1
ATOM 673 N N . HIS A 1 86 ? 6.608 0.465 -11.197 1.00 84.06 86 HIS A N 1
ATOM 674 C CA . HIS A 1 86 ? 5.151 0.542 -11.032 1.00 84.06 86 HIS A CA 1
ATOM 675 C C . HIS A 1 86 ? 4.683 1.982 -10.764 1.00 84.06 86 HIS A C 1
ATOM 677 O O . HIS A 1 86 ? 3.802 2.232 -9.951 1.00 84.06 86 HIS A O 1
ATOM 683 N N . VAL A 1 87 ? 5.276 2.941 -11.481 1.00 68.19 87 VAL A N 1
ATOM 684 C CA . VAL A 1 87 ? 5.009 4.381 -11.340 1.00 68.19 87 VAL A CA 1
ATOM 685 C C . VAL A 1 87 ? 3.595 4.740 -11.809 1.00 68.19 87 VAL A C 1
ATOM 687 O O . VAL A 1 87 ? 2.974 5.661 -11.290 1.00 68.19 87 VAL A O 1
ATOM 690 N N . SER A 1 88 ? 3.075 3.990 -12.787 1.00 71.50 88 SER A N 1
ATOM 691 C CA . SER A 1 88 ? 1.681 4.070 -13.227 1.00 71.50 88 SER A CA 1
ATOM 692 C C . SER A 1 88 ? 0.843 3.027 -12.484 1.00 71.50 88 SER A C 1
ATOM 694 O O . SER A 1 88 ? 1.164 1.838 -12.576 1.00 71.50 88 SER A O 1
ATOM 696 N N . ASN A 1 89 ? -0.258 3.446 -11.850 1.00 71.88 89 ASN A N 1
ATOM 697 C CA . ASN A 1 89 ? -1.172 2.628 -11.027 1.00 71.88 89 ASN A CA 1
ATOM 698 C C . ASN A 1 89 ? -1.827 1.417 -11.731 1.00 71.88 89 ASN A C 1
ATOM 700 O O . ASN A 1 89 ? -2.560 0.666 -11.097 1.00 71.88 89 ASN A O 1
ATOM 704 N N . ARG A 1 90 ? -1.496 1.147 -12.997 1.00 82.31 90 ARG A N 1
ATOM 705 C CA . ARG A 1 90 ? -1.967 -0.000 -13.794 1.00 82.31 90 ARG A CA 1
ATOM 706 C C . ARG A 1 90 ? -1.767 -1.362 -13.127 1.00 82.31 90 ARG A C 1
ATOM 708 O O . ARG A 1 90 ? -2.534 -2.287 -13.355 1.00 82.31 90 ARG A O 1
ATOM 715 N N . HIS A 1 91 ? -0.718 -1.519 -12.320 1.00 84.44 91 HIS A N 1
ATOM 716 C CA . HIS A 1 91 ? -0.500 -2.769 -11.584 1.00 84.44 91 HIS A CA 1
ATOM 717 C C . HIS A 1 91 ? -1.389 -2.872 -10.344 1.00 84.44 91 HIS A C 1
ATOM 719 O O . HIS A 1 91 ? -1.799 -3.972 -9.987 1.00 84.44 91 HIS A O 1
ATOM 725 N N . LEU A 1 92 ? -1.707 -1.737 -9.718 1.00 86.81 92 LEU A N 1
ATOM 726 C CA . LEU A 1 92 ? -2.610 -1.671 -8.572 1.00 86.81 92 LEU A CA 1
ATOM 727 C C . LEU A 1 92 ? -4.068 -1.904 -8.984 1.00 86.81 92 LEU A C 1
ATOM 729 O O . LEU A 1 92 ? -4.830 -2.460 -8.206 1.00 86.81 92 LEU A O 1
ATOM 733 N N . GLU A 1 93 ? -4.435 -1.567 -10.222 1.00 87.50 93 GLU A N 1
ATOM 734 C CA . GLU A 1 93 ? -5.758 -1.852 -10.803 1.00 87.50 93 GLU A CA 1
ATOM 735 C C . GLU A 1 93 ? -6.070 -3.353 -10.910 1.00 87.50 93 GLU A C 1
ATOM 737 O O . GLU A 1 93 ? -7.236 -3.731 -10.973 1.00 87.50 93 GLU A O 1
ATOM 742 N N . LYS A 1 94 ? -5.049 -4.224 -10.893 1.00 89.25 94 LYS A N 1
ATOM 743 C CA . LYS A 1 94 ? -5.242 -5.684 -10.855 1.00 89.25 94 LYS A CA 1
ATOM 744 C C . LYS A 1 94 ? -5.678 -6.192 -9.479 1.00 89.25 94 LYS A C 1
ATOM 746 O O . LYS A 1 94 ? -6.148 -7.320 -9.375 1.00 89.25 94 LYS A O 1
ATOM 751 N N . MET A 1 95 ? -5.473 -5.395 -8.433 1.00 89.75 95 MET A N 1
ATOM 752 C CA . MET A 1 95 ? -5.901 -5.710 -7.076 1.00 89.75 95 MET A CA 1
ATOM 753 C C . MET A 1 95 ? -7.274 -5.107 -6.805 1.00 89.75 95 MET A C 1
ATOM 755 O O . MET A 1 95 ? -7.607 -4.015 -7.267 1.00 89.75 95 MET A O 1
ATOM 759 N N . LYS A 1 96 ? -8.066 -5.804 -5.994 1.00 93.25 96 LYS A N 1
ATOM 760 C CA . LYS A 1 96 ? -9.392 -5.333 -5.608 1.00 93.25 96 LYS A CA 1
ATOM 761 C C . LYS A 1 96 ? -9.267 -4.146 -4.657 1.00 93.25 96 LYS A C 1
ATOM 763 O O . LYS A 1 96 ? -8.702 -4.274 -3.572 1.00 93.25 96 LYS A O 1
ATOM 768 N N . ARG A 1 97 ? -9.831 -3.001 -5.035 1.00 94.06 97 ARG A N 1
ATOM 769 C CA . ARG A 1 97 ? -9.902 -1.810 -4.179 1.00 94.06 97 ARG A CA 1
ATOM 770 C C . ARG A 1 97 ? -11.040 -1.975 -3.177 1.00 94.06 97 ARG A C 1
ATOM 772 O O . ARG A 1 97 ? -12.134 -2.388 -3.536 1.00 94.06 97 ARG A O 1
ATOM 779 N N . VAL A 1 98 ? -10.780 -1.676 -1.907 1.00 94.12 98 VAL A N 1
ATOM 780 C CA . VAL A 1 98 ? -11.761 -1.882 -0.818 1.00 94.12 98 VAL A CA 1
ATOM 781 C C . VAL A 1 98 ? -11.962 -0.663 0.078 1.00 94.12 98 VAL A C 1
ATOM 783 O O . VAL A 1 98 ? -12.753 -0.709 1.022 1.00 94.12 98 VAL A O 1
ATOM 786 N N . GLY A 1 99 ? -11.233 0.424 -0.171 1.00 93.00 99 GLY A N 1
ATOM 787 C CA . GLY A 1 99 ? -11.411 1.665 0.571 1.00 93.00 99 GLY A CA 1
ATOM 788 C C . GLY A 1 99 ? -10.234 2.620 0.457 1.00 93.00 99 GLY A C 1
ATOM 789 O O . GLY A 1 99 ? -9.352 2.476 -0.395 1.00 93.00 99 GLY A O 1
ATOM 790 N N . LYS A 1 100 ? -10.228 3.618 1.340 1.00 94.50 100 LYS A N 1
ATOM 791 C CA . LYS A 1 100 ? -9.149 4.602 1.470 1.00 94.50 100 LYS A CA 1
ATOM 792 C C . LYS A 1 100 ? -8.817 4.834 2.938 1.00 94.50 100 LYS A C 1
ATOM 794 O O . LYS A 1 100 ? -9.680 4.699 3.804 1.00 94.50 100 LYS A O 1
ATOM 799 N N . LEU A 1 101 ? -7.575 5.206 3.215 1.00 92.75 101 LEU A N 1
ATOM 800 C CA . LEU A 1 101 ? -7.170 5.610 4.553 1.00 92.75 101 LEU A CA 1
ATOM 801 C C . LEU A 1 101 ? -7.712 7.007 4.887 1.00 92.75 101 LEU A C 1
ATOM 803 O O . LEU A 1 101 ? -7.655 7.913 4.058 1.00 92.75 101 LEU A O 1
ATOM 807 N N . SER A 1 102 ? -8.206 7.192 6.114 1.00 90.94 102 SER A N 1
ATOM 808 C CA . SER A 1 102 ? -8.671 8.490 6.634 1.00 90.94 102 SER A CA 1
ATOM 809 C C . SER A 1 102 ? -7.553 9.520 6.713 1.00 90.94 102 SER A C 1
ATOM 811 O O . SER A 1 102 ? -7.741 10.684 6.370 1.00 90.94 102 SER A O 1
ATOM 813 N N . THR A 1 103 ? -6.379 9.068 7.143 1.00 84.94 103 THR A N 1
ATOM 814 C CA . THR A 1 103 ? -5.207 9.904 7.365 1.00 84.94 103 THR A CA 1
ATOM 815 C C . THR A 1 103 ? -4.022 9.253 6.673 1.00 84.94 103 THR A C 1
ATOM 817 O O . THR A 1 103 ? -3.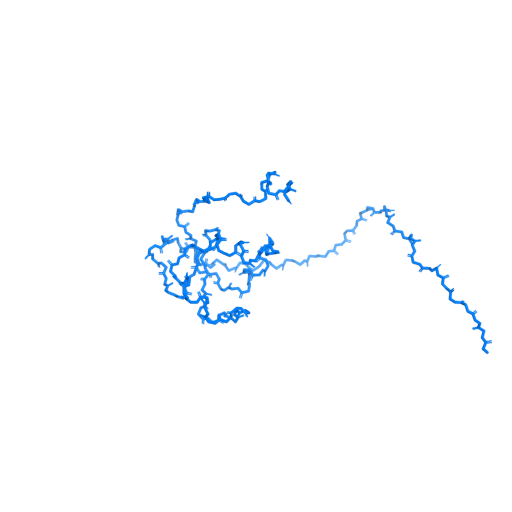324 8.430 7.261 1.00 84.94 103 THR A O 1
ATOM 820 N N . TYR A 1 104 ? -3.799 9.616 5.413 1.00 86.44 104 TYR A N 1
ATOM 821 C CA . TYR A 1 104 ? -2.586 9.254 4.689 1.00 86.44 104 TYR A CA 1
ATOM 822 C C . TYR A 1 104 ? -1.651 10.460 4.613 1.00 86.44 104 TYR A C 1
ATOM 824 O O . TYR A 1 104 ? -2.033 11.539 4.159 1.00 86.44 104 TYR A O 1
ATOM 832 N N . LYS A 1 105 ? -0.409 10.272 5.057 1.00 83.75 105 LYS A N 1
ATOM 833 C CA . LYS A 1 105 ? 0.666 11.248 4.892 1.00 83.75 105 LYS A CA 1
ATOM 834 C C . LYS A 1 105 ? 1.901 10.502 4.423 1.00 83.75 105 LYS A C 1
ATOM 836 O O . LYS A 1 105 ? 2.485 9.747 5.198 1.00 83.75 105 LYS A O 1
ATOM 841 N N . SER A 1 106 ? 2.310 10.742 3.178 1.00 79.88 106 SER A N 1
ATOM 842 C CA . SER A 1 106 ? 3.556 10.164 2.688 1.00 79.88 106 SER A CA 1
ATOM 843 C C . SER A 1 106 ? 4.725 10.680 3.526 1.00 79.88 106 SER A C 1
ATOM 845 O O . SER A 1 106 ? 4.935 11.891 3.644 1.00 79.88 106 SER A O 1
ATOM 847 N N . GLN A 1 107 ? 5.465 9.757 4.134 1.00 77.31 107 GLN A N 1
ATOM 848 C CA . GLN A 1 107 ? 6.670 10.069 4.905 1.00 77.31 107 GLN A CA 1
ATOM 849 C C . GLN A 1 107 ? 7.898 10.218 4.000 1.00 77.31 107 GLN A C 1
ATOM 851 O O . GLN A 1 107 ? 8.894 10.804 4.411 1.00 77.31 107 GLN A O 1
ATOM 856 N N . TYR A 1 108 ? 7.806 9.721 2.765 1.00 79.12 108 TYR A N 1
ATOM 857 C CA . TYR A 1 108 ? 8.884 9.724 1.789 1.00 79.12 108 TYR A CA 1
ATOM 858 C C . TYR A 1 108 ? 8.432 10.393 0.491 1.00 79.12 108 TYR A C 1
ATOM 860 O O . TYR A 1 108 ? 7.279 10.261 0.071 1.00 79.12 108 TYR A O 1
ATOM 868 N N . LYS A 1 109 ? 9.335 11.135 -0.145 1.00 79.94 109 LYS A N 1
ATOM 869 C CA . LYS A 1 109 ? 9.126 11.667 -1.490 1.00 79.94 109 LYS A CA 1
ATOM 870 C C . LYS A 1 109 ? 10.026 10.873 -2.420 1.00 79.94 109 LYS A C 1
ATOM 872 O O . LYS A 1 109 ? 11.233 10.919 -2.244 1.00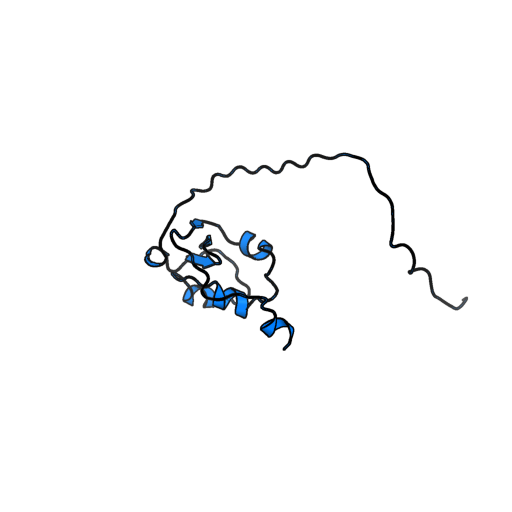 79.94 109 LYS A O 1
ATOM 877 N N . PHE A 1 110 ? 9.417 10.148 -3.347 1.00 78.12 110 PHE A N 1
ATOM 878 C CA . PHE A 1 110 ? 10.125 9.466 -4.426 1.00 78.12 110 PHE A CA 1
ATOM 879 C C . PHE A 1 110 ? 10.388 10.454 -5.569 1.00 78.12 110 PHE A C 1
ATOM 881 O O . PHE A 1 110 ? 9.701 11.476 -5.669 1.00 78.12 110 PHE A O 1
ATOM 888 N N . ASP A 1 111 ? 11.362 10.144 -6.418 1.00 77.50 111 ASP A N 1
ATOM 889 C CA . ASP A 1 111 ? 11.782 10.956 -7.562 1.00 77.50 111 ASP A CA 1
ATOM 890 C C . ASP A 1 111 ? 12.278 12.353 -7.155 1.00 77.50 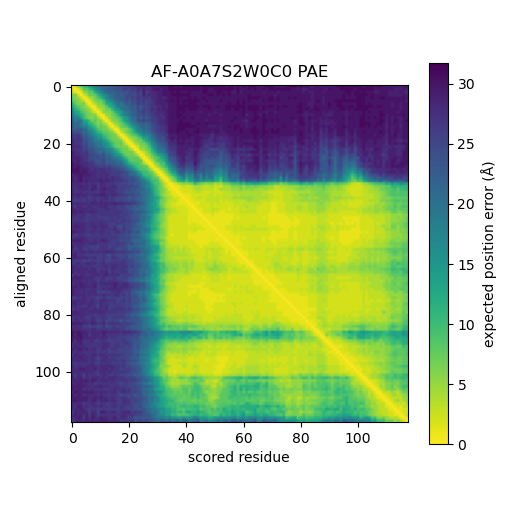111 ASP A C 1
ATOM 892 O O . ASP A 1 111 ? 11.965 13.373 -7.785 1.00 77.50 111 ASP A O 1
ATOM 896 N N . THR A 1 112 ? 13.060 12.430 -6.081 1.00 83.81 112 THR A N 1
ATOM 897 C CA . THR A 1 112 ? 13.752 13.677 -5.720 1.00 83.81 112 THR A CA 1
ATOM 898 C C . THR A 1 112 ? 14.907 13.966 -6.682 1.00 83.81 112 THR A C 1
ATOM 900 O O . THR A 1 112 ? 15.404 13.074 -7.363 1.00 83.81 112 THR A O 1
ATOM 903 N N . GLU A 1 113 ? 15.355 15.224 -6.762 1.00 82.94 113 GLU A N 1
ATOM 904 C CA . GLU A 1 113 ? 16.541 15.571 -7.568 1.00 82.94 113 GLU A CA 1
ATOM 905 C C . GLU A 1 113 ? 17.780 14.796 -7.112 1.00 82.94 113 GLU A C 1
ATOM 907 O O . GLU A 1 113 ? 18.515 14.279 -7.941 1.00 82.94 113 GLU A O 1
ATOM 912 N N . PHE A 1 114 ? 17.935 14.621 -5.799 1.00 81.00 114 PHE A N 1
ATOM 913 C CA . PHE A 1 114 ? 19.012 13.828 -5.215 1.00 81.00 114 PHE A CA 1
ATOM 914 C C . PHE A 1 114 ? 19.027 12.369 -5.705 1.00 81.00 114 PHE A C 1
ATOM 916 O O . PHE A 1 114 ? 20.092 11.842 -5.998 1.00 81.00 114 PHE A O 1
ATOM 923 N N . GLU A 1 115 ? 17.863 11.723 -5.821 1.00 75.06 115 GLU A N 1
ATOM 924 C CA . GLU A 1 115 ? 17.763 10.345 -6.329 1.00 75.06 115 GLU A CA 1
ATOM 925 C C . GLU A 1 115 ? 18.037 10.231 -7.832 1.00 75.06 115 GLU A C 1
ATOM 927 O O . GLU A 1 115 ? 18.413 9.160 -8.291 1.00 75.06 115 GLU A O 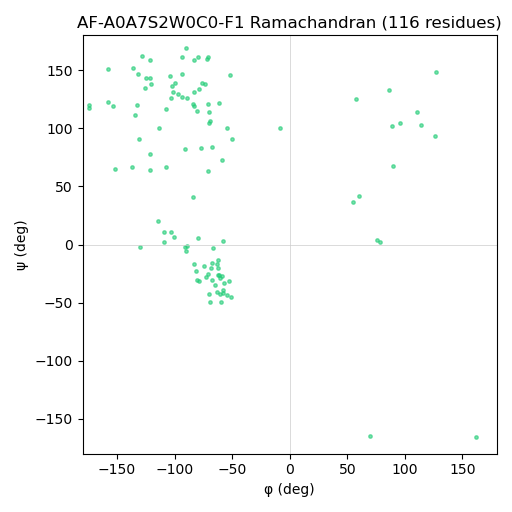1
ATOM 932 N N . ARG A 1 116 ? 17.828 11.306 -8.605 1.00 80.50 116 ARG A N 1
ATOM 933 C CA . ARG A 1 116 ? 18.091 11.325 -10.054 1.00 80.50 116 ARG A CA 1
ATOM 934 C C . ARG A 1 116 ? 19.558 11.566 -10.405 1.00 80.50 116 ARG A C 1
ATOM 936 O O . ARG A 1 116 ? 19.960 11.228 -11.514 1.00 80.50 116 ARG A O 1
ATOM 943 N N . ASP A 1 117 ? 20.309 12.170 -9.488 1.00 75.56 117 ASP A N 1
ATOM 944 C CA . ASP A 1 117 ? 21.726 12.506 -9.659 1.00 75.56 117 ASP A CA 1
ATOM 945 C C . ASP A 1 117 ? 22.684 11.386 -9.196 1.00 75.56 117 ASP A C 1
ATOM 947 O O . ASP A 1 117 ? 23.896 11.508 -9.395 1.00 75.56 117 ASP A O 1
ATOM 951 N N . MET A 1 118 ? 22.168 10.305 -8.592 1.00 57.84 118 MET A N 1
ATOM 952 C CA . MET A 1 118 ? 22.921 9.079 -8.262 1.00 57.84 118 MET A CA 1
ATOM 953 C C . MET A 1 118 ? 22.737 7.986 -9.313 1.00 57.84 118 MET A C 1
ATOM 955 O O . MET A 1 118 ? 23.716 7.233 -9.522 1.00 57.84 118 MET A O 1
#

Foldseek 3Di:
DDDDDDDDDDDDDDDDDDDDDDDDPPPPPDPQPQPAAALQPWALQ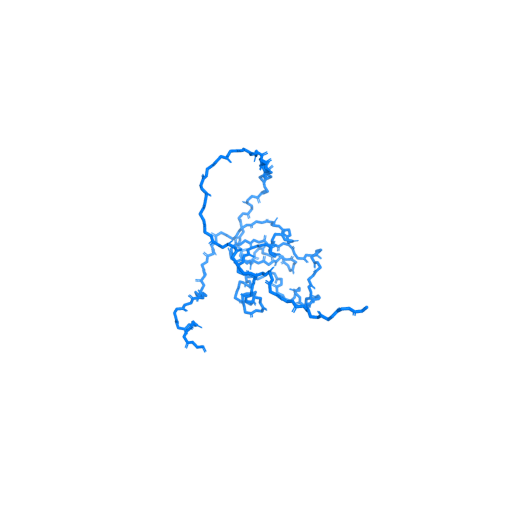WEAAQQWIFGNPPPPDPVPPVCSVRGSYHCNPVCCVVCVPPPDCVVVVSTHTRHGYPDDDDPDDPPDPVVVVD

Mean predicted aligned error: 14.17 Å

Organism: NCBI:txid49252

Nearest PDB structures (foldseek):
  8tgb-assembly2_B  TM=8.184E-01  e=9.442E-04  Oryza sativa Japonica Group
  3lf5-assembly1_A  TM=8.162E-01  e=2.570E-03  Homo sapiens
  1nx7-assembly1_A  TM=8.080E-01  e=7.475E-03  Bos taurus
  1lj0-assembly1_A  TM=7.116E-01  e=2.103E-03  Rattus norvegicus

Radius of gyration: 22.13 Å; Cα contacts (8 Å, |Δi|>4): 120; chains: 1; bounding box: 43×34×70 Å

InterPro domains:
  IPR001199 Cytochrome b5-like heme/steroid binding domain [PF00173] (44-101)
  IPR001199 Cytochrome b5-like heme/steroid binding domain [SM01117] (37-102)
  IPR036400 Cytochrome b5-like heme/steroid binding domain superfamily [G3DSA:3.10.120.10] (29-113)
  IPR036400 Cytochrome b5-like heme/steroid binding domain superfamily [SSF55856] (42-103)

Solvent-accessible surface area (backbone atoms only — not comparable to full-atom values): 7949 Å² total; per-residue (Å²): 141,83,85,86,86,88,89,90,85,84,87,85,87,90,90,85,84,93,81,89,87,84,89,78,84,78,79,74,84,66,88,69,61,81,46,66,38,53,62,89,73,41,47,60,46,21,35,26,48,87,39,35,28,30,43,50,76,86,52,90,48,96,80,47,80,67,59,53,78,51,28,31,32,77,39,42,66,62,49,47,70,77,39,69,85,60,78,58,64,71,69,58,70,75,38,50,76,64,29,31,44,71,80,66,73,82,89,70,77,81,90,40,71,72,68,72,77,108